Protein AF-A0A1S8KL33-F1 (afdb_monomer)

Foldseek 3Di:
DDPVVLVVVLVVVLVVCCVVPPCPQLVQCVVPNLVSLVVQLVVLVVVLVVLVPDDDDPVSVVSNVVSVSVNVSSVVVSVVSVVVVVVVVVVVVVVVCVVVVDPPVVVVVVVVVVVVVVD

Nearest PDB structures (foldseek):
  8qhx-assembly1_D  TM=4.095E-01  e=6.956E+00  Synechocystis sp. PCC 6803
  8abq-assembly1_A  TM=3.042E-01  e=9.384E+00  Homo sapiens

InterPro domains:
  IPR011630 Nucleotide modification associated domain 1 [PF07659] (17-80)

Mean predicted aligned error: 10.0 Å

Sequence (119 aa):
MTFKSLLDEMHETYKKKNADYGNSFKQTHLQFGEIAGLVRISDKVNRLISLSKKTPDSQNYESKRDTYMDLANYCLMQVLVMEETEDEYEEMVERYEEALAGPCWVKKMQENIRCLYTG

Structure (mmCIF, N/CA/C/O backbone):
data_AF-A0A1S8KL33-F1
#
_entry.id   AF-A0A1S8KL33-F1
#
loop_
_atom_site.group_PDB
_atom_site.id
_atom_site.type_symbol
_atom_site.label_atom_id
_atom_site.label_alt_id
_atom_site.label_comp_id
_atom_site.label_asym_id
_atom_site.label_entity_id
_atom_site.label_seq_id
_atom_site.pdbx_PDB_ins_code
_atom_site.Cartn_x
_atom_site.Cartn_y
_atom_site.Cartn_z
_atom_site.occupancy
_atom_site.B_iso_or_equiv
_atom_site.auth_seq_id
_atom_site.auth_comp_id
_atom_site.auth_asym_id
_atom_site.auth_atom_id
_atom_site.pdbx_PDB_model_num
ATOM 1 N N . MET A 1 1 ? -17.620 -14.675 8.471 1.00 73.31 1 MET A N 1
ATOM 2 C CA . MET A 1 1 ? -16.675 -14.000 7.554 1.00 73.31 1 MET A CA 1
ATOM 3 C C . MET A 1 1 ? -15.570 -14.990 7.219 1.00 73.31 1 MET A C 1
ATOM 5 O O . MET A 1 1 ? -15.124 -15.674 8.131 1.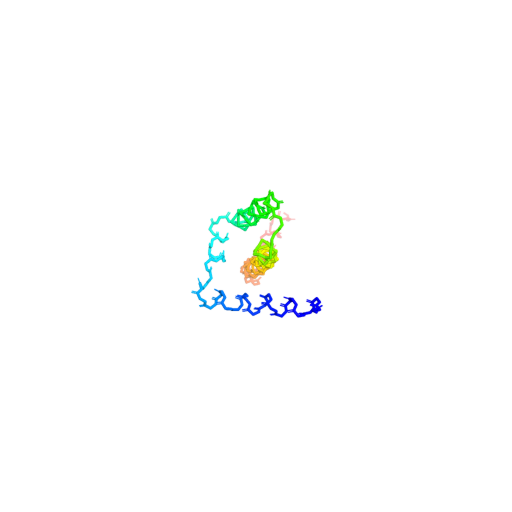00 73.31 1 MET A O 1
ATOM 9 N N . THR A 1 2 ? -15.190 -15.140 5.952 1.00 93.06 2 THR A N 1
ATOM 10 C CA . THR A 1 2 ? -14.110 -16.052 5.523 1.00 93.06 2 THR A CA 1
ATOM 11 C C . THR A 1 2 ? -12.902 -15.249 5.043 1.00 93.06 2 THR A C 1
ATOM 13 O O . THR A 1 2 ? -13.047 -14.085 4.669 1.00 93.06 2 THR A O 1
ATOM 16 N N . PHE A 1 3 ? -11.714 -15.857 5.010 1.00 89.50 3 PHE A N 1
ATOM 17 C CA . PHE A 1 3 ? -10.526 -15.204 4.447 1.00 89.50 3 PHE A CA 1
ATOM 18 C C . PHE A 1 3 ? -10.758 -14.770 2.993 1.00 89.50 3 PHE A C 1
ATOM 20 O O . PHE A 1 3 ? -10.471 -13.635 2.632 1.00 89.50 3 PHE A O 1
ATOM 27 N N . LYS A 1 4 ? -11.405 -15.629 2.193 1.00 92.06 4 LYS A N 1
ATOM 28 C CA . LYS A 1 4 ? -11.791 -15.311 0.815 1.00 92.06 4 LYS A CA 1
ATOM 29 C C . LYS A 1 4 ? -12.661 -14.053 0.729 1.00 92.06 4 LYS A C 1
ATOM 31 O O . LYS A 1 4 ? -12.348 -13.170 -0.052 1.00 92.06 4 LYS A O 1
ATOM 36 N N . SER A 1 5 ? -13.685 -13.924 1.580 1.00 92.62 5 SER A N 1
ATOM 37 C CA . SER A 1 5 ? -14.532 -12.721 1.566 1.00 92.62 5 SER A CA 1
ATOM 38 C C . SER A 1 5 ? -13.768 -11.433 1.894 1.00 92.62 5 SER A C 1
ATOM 40 O O . SER A 1 5 ? -14.136 -10.377 1.394 1.00 92.62 5 SER A O 1
ATOM 42 N N . LEU A 1 6 ? -12.698 -11.514 2.698 1.00 91.25 6 LEU A N 1
ATOM 43 C CA . LEU A 1 6 ? -11.827 -10.365 2.964 1.00 91.25 6 LEU A CA 1
ATOM 44 C C . LEU A 1 6 ? -10.979 -10.017 1.736 1.00 91.25 6 LEU A C 1
ATOM 46 O O . LEU A 1 6 ? -10.832 -8.841 1.426 1.00 91.25 6 LEU A O 1
ATOM 50 N N . LEU A 1 7 ? -10.457 -11.018 1.019 1.00 90.25 7 LEU A N 1
ATOM 51 C CA . LEU A 1 7 ? -9.734 -10.790 -0.236 1.00 90.25 7 LEU A CA 1
ATOM 52 C C . LEU A 1 7 ? -10.633 -10.164 -1.305 1.00 90.25 7 LEU A C 1
ATOM 54 O O . LEU A 1 7 ? -10.210 -9.233 -1.982 1.00 90.25 7 LEU A O 1
ATOM 58 N N . ASP A 1 8 ? -11.874 -10.637 -1.425 1.00 90.56 8 ASP A N 1
ATOM 59 C CA . ASP A 1 8 ? -12.843 -10.090 -2.376 1.00 90.56 8 ASP A CA 1
ATOM 60 C C . ASP A 1 8 ? -13.157 -8.619 -2.040 1.00 90.56 8 ASP A C 1
ATOM 62 O O . ASP A 1 8 ? -13.078 -7.749 -2.904 1.00 90.56 8 ASP A O 1
ATOM 66 N N . GLU A 1 9 ? -13.419 -8.305 -0.767 1.00 91.81 9 GLU A N 1
ATOM 67 C CA . GLU A 1 9 ? -13.625 -6.928 -0.292 1.00 91.81 9 GLU A CA 1
ATOM 68 C C . GLU A 1 9 ? -12.406 -6.026 -0.545 1.00 91.81 9 GLU A C 1
ATOM 70 O O . GLU A 1 9 ? -12.538 -4.879 -0.988 1.00 91.81 9 GLU A O 1
ATOM 75 N N . MET A 1 10 ? -11.210 -6.550 -0.280 1.00 91.00 10 MET A N 1
ATOM 76 C CA . MET A 1 10 ? -9.943 -5.872 -0.526 1.00 91.00 10 MET A CA 1
ATOM 77 C C . MET A 1 10 ? -9.778 -5.556 -2.017 1.00 91.00 10 MET A C 1
ATOM 79 O O . MET A 1 10 ? -9.483 -4.417 -2.374 1.00 91.00 10 MET A O 1
ATOM 83 N N . HIS A 1 11 ? -10.057 -6.527 -2.887 1.00 90.25 11 HIS A N 1
ATOM 84 C CA . HIS A 1 11 ? -9.977 -6.376 -4.335 1.00 90.25 11 HIS A CA 1
ATOM 85 C C . HIS A 1 11 ? -11.000 -5.367 -4.876 1.00 90.25 11 HIS A C 1
ATOM 87 O O . HIS A 1 11 ? -10.657 -4.533 -5.714 1.00 90.25 11 HIS A O 1
ATOM 93 N N . GLU A 1 12 ? -12.240 -5.371 -4.378 1.00 89.56 12 GLU A N 1
ATOM 94 C CA . GLU A 1 12 ? -13.224 -4.340 -4.735 1.00 89.56 12 GLU A CA 1
ATOM 95 C C . GLU A 1 12 ? -12.783 -2.943 -4.285 1.00 89.56 12 GLU A C 1
ATOM 97 O O . GLU A 1 12 ? -12.953 -1.964 -5.014 1.00 89.56 12 GLU A O 1
ATOM 102 N N . THR A 1 13 ? -12.179 -2.841 -3.100 1.00 87.19 13 THR A N 1
ATOM 103 C CA . THR A 1 13 ? -11.632 -1.577 -2.590 1.00 87.19 13 THR A CA 1
ATOM 104 C C . THR A 1 13 ? -10.497 -1.071 -3.474 1.00 87.19 13 THR A C 1
ATOM 106 O O . THR A 1 13 ? -10.473 0.112 -3.816 1.00 87.19 13 THR A O 1
ATOM 109 N N . TYR A 1 14 ? -9.587 -1.957 -3.879 1.00 86.88 14 TYR A N 1
ATOM 110 C CA . TYR A 1 14 ? -8.520 -1.641 -4.823 1.00 86.88 14 TYR A CA 1
ATOM 111 C C . TYR A 1 14 ? -9.086 -1.147 -6.160 1.00 86.88 14 TYR A C 1
ATOM 113 O O . TYR A 1 14 ? -8.720 -0.060 -6.603 1.00 86.88 14 TYR A O 1
ATOM 121 N N . LYS A 1 15 ? -10.039 -1.874 -6.760 1.00 85.94 15 LYS A N 1
ATOM 122 C CA . LYS A 1 15 ? -10.668 -1.495 -8.037 1.00 85.94 15 LYS A CA 1
ATOM 123 C C . LYS A 1 15 ? -11.316 -0.113 -7.984 1.00 85.94 15 LYS A C 1
ATOM 125 O O . LYS A 1 15 ? -11.084 0.699 -8.876 1.00 85.94 15 LYS A O 1
ATOM 130 N N . LYS A 1 16 ? -12.079 0.178 -6.924 1.00 84.19 16 LYS A N 1
ATOM 131 C CA . LYS A 1 16 ? -12.690 1.502 -6.714 1.00 84.19 16 LYS A CA 1
ATOM 132 C C . LYS A 1 16 ? -11.632 2.597 -6.598 1.00 84.19 16 LYS A C 1
ATOM 134 O O . LYS A 1 16 ? -11.676 3.571 -7.339 1.00 84.19 16 LYS A O 1
ATOM 139 N N . LYS A 1 17 ? -10.633 2.405 -5.731 1.00 75.00 17 LYS A N 1
ATOM 140 C CA . LYS A 1 17 ? -9.562 3.392 -5.526 1.00 75.00 17 LYS A CA 1
ATOM 141 C C . LYS A 1 17 ? -8.746 3.636 -6.797 1.00 75.00 17 LYS A C 1
ATOM 143 O O . LYS A 1 17 ? -8.389 4.779 -7.064 1.00 75.00 17 LYS A O 1
ATOM 148 N N . ASN A 1 18 ? -8.466 2.595 -7.579 1.00 75.88 18 ASN A N 1
ATOM 149 C CA . ASN A 1 18 ? -7.702 2.725 -8.817 1.00 75.88 18 ASN A CA 1
ATOM 150 C C . ASN A 1 18 ? -8.501 3.453 -9.915 1.00 75.88 18 ASN A C 1
ATOM 152 O O . ASN A 1 18 ? -7.928 4.218 -10.686 1.00 75.88 18 ASN A O 1
ATOM 156 N N . ALA A 1 19 ? -9.828 3.279 -9.943 1.00 72.94 19 ALA A N 1
ATOM 157 C CA . A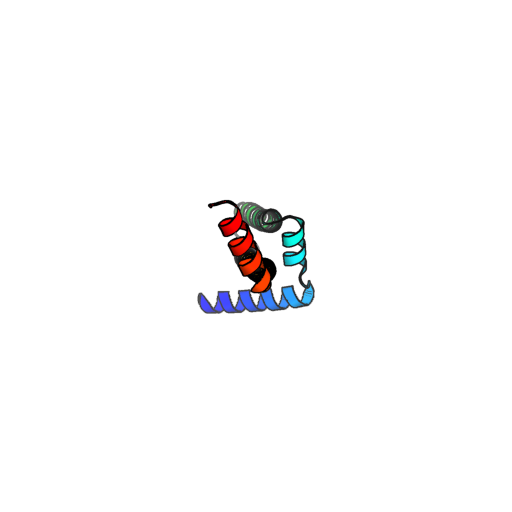LA A 1 19 ? -10.715 4.040 -10.822 1.00 72.94 19 ALA A CA 1
ATOM 158 C C . ALA A 1 19 ? -10.806 5.527 -10.425 1.00 72.94 19 ALA A C 1
ATOM 160 O O . ALA A 1 19 ? -10.795 6.389 -11.300 1.00 72.94 19 ALA A O 1
ATOM 161 N N . ASP A 1 20 ? -10.852 5.826 -9.122 1.00 61.44 20 ASP A N 1
ATOM 162 C CA . ASP A 1 20 ? -11.029 7.192 -8.606 1.00 61.44 20 ASP A CA 1
ATOM 163 C C . ASP A 1 20 ? -9.739 8.034 -8.626 1.00 61.44 20 ASP A C 1
ATOM 165 O O . ASP A 1 20 ? -9.790 9.244 -8.845 1.00 61.44 20 ASP A O 1
ATOM 169 N N . TYR A 1 21 ? -8.574 7.420 -8.386 1.00 52.34 21 TYR A N 1
ATOM 170 C CA . TYR A 1 21 ? -7.301 8.138 -8.206 1.00 52.34 21 TYR A CA 1
ATOM 171 C C . TYR A 1 21 ? -6.302 7.963 -9.355 1.00 52.34 21 TYR A C 1
ATOM 173 O O . TYR A 1 21 ? -5.238 8.594 -9.333 1.00 52.34 21 TYR A O 1
ATOM 181 N N . GLY A 1 22 ? -6.616 7.122 -10.348 1.00 57.56 22 GLY A N 1
ATOM 182 C CA . GLY A 1 22 ? -5.679 6.731 -11.401 1.00 57.56 22 GLY A CA 1
ATOM 183 C C . GLY A 1 22 ? -4.351 6.205 -10.840 1.00 57.56 22 GLY A C 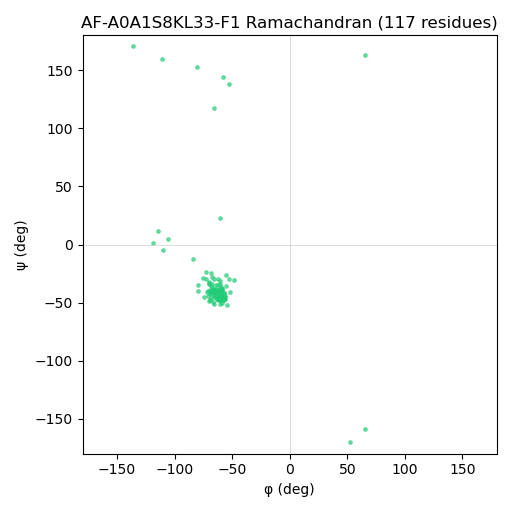1
ATOM 184 O O . GLY A 1 22 ? -4.189 6.014 -9.633 1.00 57.56 22 GLY A O 1
ATOM 185 N N . ASN A 1 23 ? -3.358 6.027 -11.713 1.00 70.81 23 ASN A N 1
ATOM 186 C CA . ASN A 1 23 ? -2.011 5.509 -11.413 1.00 70.81 23 ASN A CA 1
ATOM 187 C C . ASN A 1 23 ? -1.174 6.337 -10.399 1.00 70.81 23 ASN A C 1
ATOM 189 O O . ASN A 1 23 ? 0.048 6.246 -10.402 1.00 70.81 23 ASN A O 1
ATOM 193 N N . SER A 1 24 ? -1.769 7.148 -9.522 1.00 78.31 24 SER A N 1
ATOM 194 C CA . SER A 1 24 ? -1.088 8.002 -8.537 1.00 78.31 24 SER A CA 1
ATOM 195 C C . SER A 1 24 ? -0.075 7.257 -7.661 1.00 78.31 24 SER A C 1
ATOM 197 O O . SER A 1 24 ? 1.021 7.768 -7.421 1.00 78.31 24 SER A O 1
ATOM 199 N N . PHE A 1 25 ? -0.392 6.036 -7.216 1.00 83.38 25 PHE A N 1
ATOM 200 C CA . PHE A 1 25 ? 0.553 5.217 -6.455 1.00 83.38 25 PHE A CA 1
ATOM 201 C C . PHE A 1 25 ? 1.744 4.787 -7.318 1.00 83.38 25 PHE A C 1
ATOM 203 O O . PHE A 1 25 ? 2.881 5.033 -6.921 1.00 83.38 25 PHE A O 1
ATOM 210 N N . LYS A 1 26 ? 1.488 4.241 -8.519 1.00 82.75 26 LYS A N 1
ATOM 211 C CA . LYS A 1 26 ? 2.535 3.870 -9.486 1.00 82.75 26 LYS A CA 1
ATOM 212 C C . LYS A 1 26 ? 3.411 5.074 -9.839 1.00 82.75 26 LYS A C 1
ATOM 214 O O . LYS A 1 26 ? 4.624 4.971 -9.778 1.00 82.75 26 LYS A O 1
ATOM 219 N N . GLN A 1 27 ? 2.830 6.243 -10.105 1.00 84.06 27 GLN A N 1
ATOM 220 C CA . GLN A 1 27 ? 3.581 7.473 -10.390 1.00 84.06 27 GLN A CA 1
ATOM 221 C C . GLN A 1 27 ? 4.475 7.897 -9.221 1.00 84.06 27 GLN A C 1
ATOM 223 O O . GLN A 1 27 ? 5.637 8.237 -9.425 1.00 84.06 27 GLN A O 1
ATOM 228 N N . THR A 1 28 ? 3.953 7.847 -7.993 1.00 84.50 28 THR A N 1
ATOM 229 C CA . THR A 1 28 ? 4.739 8.181 -6.796 1.00 84.50 28 THR A CA 1
ATOM 230 C C . THR A 1 28 ? 5.882 7.180 -6.608 1.00 84.50 28 THR A C 1
ATOM 232 O O . THR A 1 28 ? 6.997 7.578 -6.281 1.00 84.50 28 THR A O 1
ATOM 235 N N . HIS A 1 29 ? 5.634 5.893 -6.855 1.00 86.38 29 HIS A N 1
ATOM 236 C CA . HIS A 1 29 ? 6.670 4.868 -6.810 1.00 86.38 29 HIS A CA 1
ATOM 237 C C . HIS A 1 29 ? 7.725 5.070 -7.909 1.00 86.38 29 HIS A C 1
ATOM 239 O O . HIS A 1 29 ? 8.907 5.060 -7.610 1.00 86.38 29 HIS A O 1
ATOM 245 N N . LEU A 1 30 ? 7.341 5.349 -9.157 1.00 83.12 30 LEU A N 1
ATOM 246 C CA . LEU A 1 30 ? 8.297 5.642 -10.235 1.00 83.12 30 LEU A CA 1
ATOM 247 C C . LEU A 1 30 ? 9.157 6.880 -9.932 1.00 83.12 30 LEU A C 1
ATOM 249 O O . LEU A 1 30 ? 10.313 6.950 -10.336 1.00 83.12 30 LEU A O 1
ATOM 253 N N . GLN A 1 31 ? 8.605 7.857 -9.209 1.00 86.06 31 GLN A N 1
ATOM 254 C CA . GLN A 1 31 ? 9.319 9.079 -8.852 1.00 86.06 31 GLN A CA 1
ATOM 255 C C . GLN A 1 31 ? 10.271 8.910 -7.656 1.00 86.06 31 GLN A C 1
ATOM 257 O O . GLN A 1 31 ? 11.351 9.497 -7.655 1.00 86.06 31 GLN A O 1
ATOM 262 N N . PHE A 1 32 ? 9.869 8.166 -6.622 1.00 86.50 32 PHE A N 1
ATOM 263 C CA . PHE A 1 32 ? 10.595 8.090 -5.342 1.00 86.50 32 PHE A CA 1
ATOM 264 C C . PHE A 1 32 ? 11.097 6.680 -4.987 1.00 86.50 32 PHE A C 1
ATOM 266 O O . PHE A 1 32 ? 11.689 6.484 -3.924 1.00 86.50 32 PHE A O 1
ATOM 273 N N . GLY A 1 33 ? 10.859 5.701 -5.856 1.00 85.25 33 GLY A N 1
ATOM 274 C CA . GLY A 1 33 ? 11.139 4.287 -5.639 1.00 85.25 33 GLY A CA 1
ATOM 275 C C . GLY A 1 33 ? 10.297 3.664 -4.524 1.00 85.25 33 GLY A C 1
ATOM 276 O O . GLY A 1 33 ? 9.267 4.191 -4.091 1.00 85.25 33 GLY A O 1
ATOM 277 N N . GLU A 1 34 ? 10.797 2.546 -3.999 1.00 88.06 34 GLU A N 1
ATOM 278 C CA . GLU A 1 34 ? 10.199 1.767 -2.905 1.00 88.06 34 GLU A CA 1
ATOM 279 C C . GLU A 1 34 ? 9.873 2.600 -1.654 1.00 88.06 34 GLU A C 1
ATOM 281 O O . GLU A 1 34 ? 8.886 2.338 -0.959 1.00 88.06 34 GLU A O 1
ATOM 286 N N . ILE A 1 35 ? 10.637 3.669 -1.402 1.00 89.81 35 ILE A N 1
ATOM 287 C CA . ILE A 1 35 ? 10.426 4.577 -0.267 1.00 89.81 35 ILE A CA 1
ATOM 288 C C . ILE A 1 35 ? 8.999 5.145 -0.269 1.00 89.81 35 ILE A C 1
ATOM 290 O O . ILE A 1 35 ? 8.400 5.282 0.799 1.00 89.81 35 ILE A O 1
ATOM 294 N N . ALA A 1 36 ? 8.412 5.413 -1.441 1.00 87.50 36 ALA A N 1
ATOM 295 C CA . ALA A 1 36 ? 7.028 5.874 -1.548 1.00 87.50 36 ALA A CA 1
ATOM 296 C C . ALA A 1 36 ? 6.031 4.910 -0.887 1.00 87.50 36 ALA A C 1
ATOM 298 O O . ALA A 1 36 ? 5.141 5.344 -0.148 1.00 87.50 36 ALA A O 1
ATOM 299 N N . GLY A 1 37 ? 6.183 3.607 -1.138 1.00 88.56 37 GLY A N 1
ATOM 300 C CA . GLY A 1 37 ? 5.340 2.567 -0.555 1.00 88.56 37 GLY A CA 1
ATOM 301 C C . GLY A 1 37 ? 5.570 2.432 0.946 1.00 88.56 37 GLY A C 1
ATOM 302 O O . GLY A 1 37 ? 4.612 2.437 1.724 1.00 88.56 37 GLY A O 1
ATOM 303 N N . LEU A 1 38 ? 6.838 2.411 1.369 1.00 91.50 38 LEU A N 1
ATOM 304 C CA . LEU A 1 38 ? 7.217 2.291 2.781 1.00 91.50 38 LEU A CA 1
ATOM 305 C C . LEU A 1 38 ? 6.673 3.437 3.639 1.00 91.50 38 LEU A C 1
ATOM 307 O O . LEU A 1 38 ? 6.195 3.198 4.749 1.00 91.50 38 LEU A O 1
ATOM 311 N N . VAL A 1 39 ? 6.678 4.672 3.128 1.00 92.88 39 VAL A N 1
ATOM 312 C CA . VAL A 1 39 ? 6.090 5.824 3.830 1.00 92.88 39 VAL A CA 1
ATOM 313 C C . VAL A 1 39 ? 4.590 5.615 4.055 1.00 92.88 39 VAL A C 1
ATOM 315 O O . VAL A 1 39 ? 4.108 5.787 5.174 1.00 92.88 39 VAL A O 1
ATOM 318 N N . ARG A 1 40 ? 3.846 5.164 3.036 1.00 90.69 40 ARG A N 1
ATOM 319 C CA . ARG A 1 40 ? 2.401 4.902 3.167 1.00 90.69 40 ARG A CA 1
ATOM 320 C C . ARG A 1 40 ? 2.099 3.785 4.159 1.00 90.69 40 ARG A C 1
ATOM 322 O O . ARG A 1 40 ? 1.168 3.911 4.952 1.00 90.69 40 ARG A O 1
ATOM 329 N N . ILE A 1 41 ? 2.893 2.719 4.141 1.00 94.06 41 ILE A N 1
ATOM 330 C CA . ILE A 1 41 ? 2.800 1.617 5.105 1.00 94.06 41 ILE A CA 1
ATOM 331 C C . ILE A 1 41 ? 3.062 2.140 6.524 1.00 94.06 41 ILE A C 1
ATOM 333 O O . ILE A 1 41 ? 2.268 1.882 7.432 1.00 94.06 41 ILE A O 1
ATOM 337 N N . SER A 1 42 ? 4.117 2.938 6.706 1.00 95.12 42 SER A N 1
ATOM 338 C CA . SER A 1 42 ? 4.470 3.557 7.988 1.00 95.12 42 SER A CA 1
ATOM 339 C C . SER A 1 42 ? 3.333 4.422 8.543 1.00 95.12 42 SER A C 1
ATOM 341 O O . SER A 1 42 ? 2.960 4.271 9.708 1.00 95.12 42 SER A O 1
ATOM 343 N N . ASP A 1 43 ? 2.689 5.247 7.711 1.00 93.31 43 ASP A N 1
ATOM 344 C CA . ASP A 1 43 ? 1.529 6.053 8.114 1.00 93.31 43 ASP A CA 1
ATOM 345 C C . ASP A 1 43 ? 0.382 5.187 8.673 1.00 93.31 43 ASP A C 1
ATOM 347 O O . ASP A 1 43 ? -0.234 5.525 9.692 1.00 93.31 43 ASP A O 1
ATOM 351 N N . LYS A 1 44 ? 0.096 4.040 8.038 1.00 94.50 44 LYS A N 1
ATOM 352 C CA . LYS A 1 44 ? -0.951 3.105 8.493 1.00 94.50 44 LYS A CA 1
ATOM 353 C C . LYS A 1 44 ? -0.564 2.383 9.777 1.00 94.50 44 LYS A C 1
ATOM 355 O O . LYS A 1 44 ? -1.403 2.246 10.670 1.00 94.50 44 LYS A O 1
ATOM 360 N N . VAL A 1 45 ? 0.695 1.975 9.908 1.00 96.06 45 VAL A N 1
ATOM 361 C CA . VAL A 1 45 ? 1.217 1.378 11.144 1.00 96.06 45 VAL A CA 1
ATOM 362 C C . VAL A 1 45 ? 1.119 2.377 12.297 1.00 96.06 45 VAL A C 1
ATOM 364 O O . VAL A 1 45 ? 0.573 2.048 13.349 1.00 96.06 45 VAL A O 1
ATOM 367 N N . ASN A 1 46 ? 1.538 3.626 12.091 1.00 95.00 46 ASN A N 1
ATOM 368 C CA . ASN A 1 46 ? 1.433 4.679 13.100 1.00 95.00 46 ASN A CA 1
ATOM 369 C C . ASN A 1 46 ? -0.022 4.915 13.527 1.00 95.00 46 ASN A C 1
ATOM 371 O O . ASN A 1 46 ? -0.315 5.001 14.722 1.00 95.00 46 ASN A O 1
ATOM 375 N N . ARG A 1 47 ? -0.963 4.914 12.574 1.00 93.81 47 ARG A N 1
ATOM 376 C CA . ARG A 1 47 ? -2.401 4.977 12.870 1.00 93.81 47 ARG A CA 1
ATOM 377 C C . ARG A 1 47 ? -2.871 3.796 13.726 1.00 93.81 47 ARG A C 1
ATOM 379 O O . ARG A 1 47 ? -3.606 4.016 14.690 1.00 93.81 47 ARG A O 1
ATOM 386 N N . LEU A 1 48 ? -2.441 2.567 13.430 1.00 93.94 48 LEU A N 1
ATOM 387 C CA . LEU A 1 48 ? -2.763 1.385 14.244 1.00 93.94 48 LEU A CA 1
ATOM 388 C C . LEU A 1 48 ? -2.207 1.490 15.664 1.00 93.94 48 LEU A C 1
ATOM 390 O O . LEU A 1 48 ? -2.911 1.140 16.614 1.00 93.94 48 LEU A O 1
ATOM 394 N N . ILE A 1 49 ? -0.990 2.015 15.831 1.00 92.81 49 ILE A N 1
ATOM 395 C CA . ILE A 1 49 ? -0.403 2.266 17.153 1.00 92.81 49 ILE A CA 1
ATOM 396 C C . ILE A 1 49 ? -1.286 3.250 17.928 1.00 92.81 49 ILE A C 1
ATOM 398 O O . ILE A 1 49 ? -1.633 2.993 19.083 1.00 92.81 49 ILE A O 1
ATOM 402 N N . SER A 1 50 ? -1.702 4.352 17.297 1.00 91.19 50 SER A N 1
ATOM 403 C CA . SER A 1 50 ? -2.590 5.340 17.918 1.00 91.19 50 SER A CA 1
ATOM 404 C C . SER A 1 50 ? -3.953 4.752 18.298 1.00 91.19 50 SER A C 1
ATOM 406 O O . SER A 1 50 ? -4.435 5.004 19.400 1.00 91.19 50 SER A O 1
ATOM 408 N N . LEU A 1 51 ? -4.573 3.950 17.426 1.00 90.62 51 LEU A N 1
ATOM 409 C CA . LEU A 1 51 ? -5.859 3.291 17.701 1.00 90.62 51 LEU A CA 1
ATOM 410 C C . LEU A 1 51 ? -5.747 2.231 18.808 1.00 90.62 51 LEU A C 1
ATOM 412 O O . LEU A 1 51 ? -6.663 2.054 19.613 1.00 90.62 51 LEU A O 1
ATOM 416 N N . SER A 1 52 ? -4.612 1.538 18.891 1.00 86.50 52 SER A N 1
ATOM 417 C CA . SER A 1 52 ? -4.364 0.502 19.902 1.0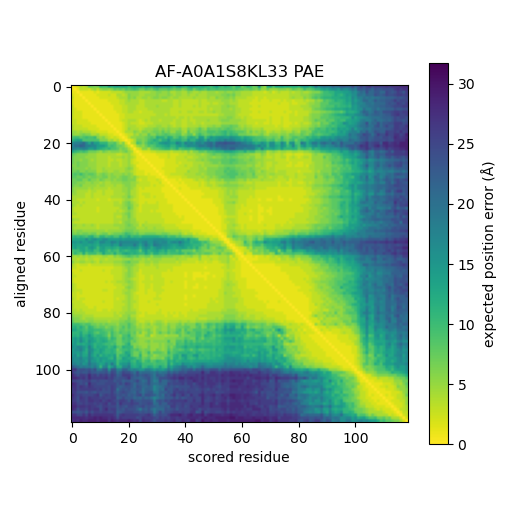0 86.50 52 SER A CA 1
ATOM 418 C C . SER A 1 52 ? -4.231 1.051 21.319 1.00 86.50 52 SER A C 1
ATOM 420 O O . SER A 1 52 ? -4.531 0.334 22.266 1.00 86.50 52 SER A O 1
ATOM 422 N N . LYS A 1 53 ? -3.850 2.324 21.468 1.00 88.00 53 LYS A N 1
ATOM 423 C CA . LYS A 1 53 ? -3.729 3.001 22.769 1.00 88.00 53 LYS A CA 1
ATOM 424 C C . LYS A 1 53 ? -5.048 3.577 23.300 1.00 88.00 53 LYS A C 1
ATOM 426 O O . LYS A 1 53 ? -5.102 3.983 24.455 1.00 88.00 53 LYS A O 1
ATOM 431 N N . LYS A 1 54 ? -6.094 3.656 22.472 1.00 83.75 54 LYS A N 1
ATOM 432 C CA . LYS A 1 54 ? -7.417 4.163 22.873 1.00 83.75 54 LYS A CA 1
ATOM 433 C C . LYS A 1 54 ? -8.220 3.085 23.601 1.00 83.75 54 LYS A C 1
ATOM 435 O O . LYS A 1 54 ? -8.052 1.898 23.320 1.00 83.75 54 LYS A O 1
ATOM 440 N N . THR A 1 55 ? -9.132 3.508 24.477 1.00 78.06 55 THR A N 1
ATOM 441 C CA . THR A 1 55 ? -10.085 2.618 25.152 1.00 78.06 55 THR A CA 1
ATOM 442 C C . THR A 1 55 ? -10.836 1.766 24.115 1.00 78.06 55 THR A C 1
ATOM 444 O O . THR A 1 55 ? -11.177 2.280 23.043 1.00 78.06 55 THR A O 1
ATOM 447 N N . PRO A 1 56 ? -11.055 0.464 24.363 1.00 74.50 56 PRO A N 1
ATOM 448 C CA . PRO A 1 56 ? -11.806 -0.373 23.437 1.00 74.50 56 PRO A CA 1
ATOM 449 C C . PRO A 1 56 ? -13.271 0.077 23.366 1.00 74.50 56 PRO A C 1
ATOM 451 O O . PRO A 1 56 ? -13.988 0.011 24.360 1.00 74.50 56 PRO A O 1
ATOM 454 N N . ASP A 1 57 ? -13.711 0.505 22.186 1.00 80.56 57 ASP A N 1
ATOM 455 C CA . ASP A 1 57 ? -15.116 0.696 21.824 1.00 80.56 57 ASP A CA 1
ATOM 456 C C . ASP A 1 57 ? -15.362 0.127 20.410 1.00 80.56 57 ASP A C 1
ATOM 458 O O . ASP A 1 57 ? -14.422 -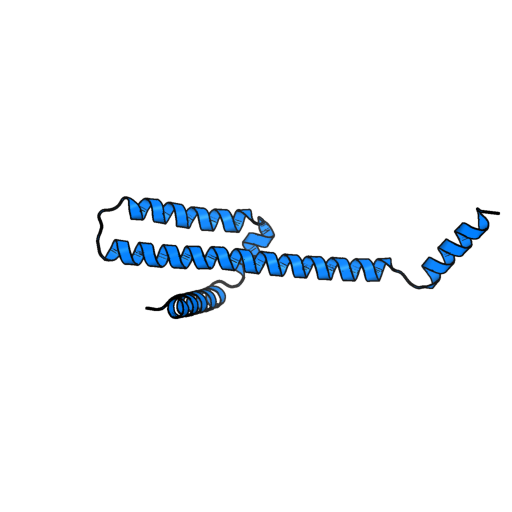0.278 19.711 1.00 80.56 57 ASP A O 1
ATOM 462 N N . SER A 1 58 ? -16.629 0.039 19.995 1.00 72.69 58 SER A N 1
ATOM 463 C CA . SER A 1 58 ? -17.008 -0.520 18.689 1.00 72.69 58 SER A CA 1
ATOM 464 C C . SER A 1 58 ? -16.442 0.282 17.512 1.00 72.69 58 SER A C 1
ATOM 466 O O . SER A 1 58 ? -16.021 -0.301 16.515 1.00 72.69 58 SER A O 1
ATOM 468 N N . GLN A 1 59 ? -16.349 1.605 17.644 1.00 74.75 59 GLN A N 1
ATOM 469 C CA . GLN A 1 59 ? -15.838 2.496 16.602 1.00 74.75 59 GLN A CA 1
ATOM 470 C C . GLN A 1 59 ? -14.320 2.333 16.400 1.00 74.75 59 GLN A C 1
ATOM 472 O O . GLN A 1 59 ? -13.800 2.420 15.282 1.00 74.75 59 GLN A O 1
ATOM 477 N N . ASN A 1 60 ? -13.593 2.043 17.479 1.00 82.31 60 ASN A N 1
ATOM 478 C CA . ASN A 1 60 ? -12.170 1.739 17.476 1.00 82.31 60 ASN A CA 1
ATOM 479 C C . ASN A 1 60 ? -11.894 0.374 16.823 1.00 82.31 60 ASN A C 1
ATOM 481 O O . ASN A 1 60 ? -10.870 0.209 16.159 1.00 82.31 60 ASN A O 1
ATOM 485 N N . TYR A 1 61 ? -12.807 -0.595 16.954 1.00 85.00 61 TYR A N 1
ATOM 486 C CA . TYR A 1 61 ? -12.700 -1.886 16.268 1.00 85.00 61 TYR A CA 1
ATOM 487 C C . TYR A 1 61 ? -12.820 -1.746 14.743 1.00 85.00 61 TYR A C 1
ATOM 489 O O . TYR A 1 61 ? -11.925 -2.204 14.029 1.00 85.00 61 TYR A O 1
ATOM 497 N N . GLU A 1 62 ? -13.859 -1.067 14.244 1.00 86.06 62 GLU A N 1
ATOM 498 C CA . GLU A 1 62 ? -14.043 -0.821 12.802 1.00 86.06 62 GLU A CA 1
ATOM 499 C C . GLU A 1 62 ? -12.856 -0.046 12.219 1.00 86.06 62 GLU A C 1
ATOM 501 O O . GLU A 1 62 ? -12.231 -0.482 11.254 1.00 86.06 62 GLU A O 1
ATOM 506 N N . SER A 1 63 ? -12.432 1.021 12.904 1.00 89.88 63 SER A N 1
ATOM 507 C CA . SER A 1 63 ? -11.276 1.823 12.486 1.00 89.88 63 SER A CA 1
ATOM 508 C C . SER A 1 63 ? -9.984 1.004 12.384 1.00 89.88 63 SER A C 1
ATOM 510 O O . SER A 1 63 ? -9.170 1.240 11.487 1.00 89.88 63 SER A O 1
ATOM 512 N N . LYS A 1 64 ? -9.758 0.056 13.305 1.00 91.94 64 LYS A N 1
ATOM 513 C CA . LYS A 1 64 ? -8.598 -0.848 13.259 1.00 91.94 64 LYS A CA 1
ATOM 514 C C . LYS A 1 64 ? -8.712 -1.820 12.096 1.00 91.94 64 LYS A C 1
ATOM 516 O O . LYS A 1 64 ? -7.742 -1.960 11.355 1.00 91.94 64 LYS A O 1
ATOM 521 N N . ARG A 1 65 ? -9.876 -2.454 11.922 1.00 93.56 65 ARG A N 1
ATOM 522 C CA . ARG A 1 65 ? -10.143 -3.381 10.816 1.00 93.56 65 ARG A CA 1
ATOM 523 C C . ARG A 1 65 ? -9.861 -2.715 9.473 1.00 93.56 65 ARG A C 1
ATOM 525 O O . ARG A 1 65 ? -9.064 -3.240 8.702 1.00 93.56 65 ARG A O 1
ATOM 532 N N . ASP A 1 66 ? -10.432 -1.539 9.240 1.00 91.94 66 ASP A N 1
ATOM 533 C CA . ASP A 1 66 ? -10.242 -0.793 7.996 1.00 91.94 66 ASP A CA 1
ATOM 534 C C . ASP A 1 66 ? -8.771 -0.433 7.782 1.00 91.94 66 ASP A C 1
ATOM 536 O O . ASP A 1 66 ? -8.252 -0.541 6.674 1.00 91.94 66 ASP A O 1
ATOM 540 N N . THR A 1 67 ? -8.057 -0.079 8.857 1.00 94.31 67 THR A N 1
ATOM 541 C CA . THR A 1 67 ? -6.624 0.229 8.764 1.00 94.31 67 THR A CA 1
ATOM 542 C C . THR A 1 67 ? -5.784 -1.015 8.433 1.00 94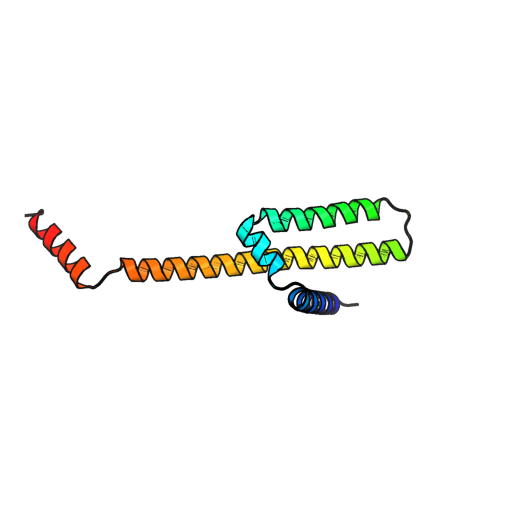.31 67 THR A C 1
ATOM 544 O O . THR A 1 67 ? -4.828 -0.902 7.669 1.00 94.31 67 THR A O 1
ATOM 547 N N . TYR A 1 68 ? -6.134 -2.205 8.938 1.00 95.06 68 TYR A N 1
ATOM 548 C CA . TYR A 1 68 ? -5.483 -3.462 8.540 1.00 95.06 68 TYR A CA 1
ATOM 549 C C . TYR A 1 68 ? -5.767 -3.827 7.077 1.00 95.06 68 TYR A C 1
ATOM 551 O O . TYR A 1 68 ? -4.852 -4.246 6.371 1.00 95.06 68 TYR A O 1
ATOM 559 N N . MET A 1 69 ? -7.002 -3.630 6.606 1.00 94.38 69 MET A N 1
ATOM 560 C CA . MET A 1 69 ? -7.366 -3.857 5.201 1.00 94.38 69 MET A CA 1
ATOM 561 C C . MET A 1 69 ? -6.648 -2.876 4.264 1.00 94.38 69 MET A C 1
ATOM 563 O O . MET A 1 69 ? -6.189 -3.257 3.188 1.00 94.38 69 MET A O 1
ATOM 567 N N . ASP A 1 70 ? -6.499 -1.616 4.679 1.00 91.44 70 ASP A N 1
ATOM 568 C CA . ASP A 1 70 ? -5.683 -0.621 3.979 1.00 91.44 70 ASP A CA 1
ATOM 569 C C . ASP A 1 70 ? -4.212 -1.049 3.920 1.00 91.44 70 ASP A C 1
ATOM 571 O O . ASP A 1 70 ? -3.593 -0.956 2.865 1.00 91.44 70 ASP A O 1
ATOM 575 N N . LEU A 1 71 ? -3.649 -1.523 5.036 1.00 94.06 71 LEU A N 1
ATOM 576 C CA . LEU A 1 71 ? -2.260 -1.975 5.104 1.00 94.06 71 LEU A CA 1
ATOM 577 C C . LEU A 1 71 ? -2.003 -3.137 4.135 1.00 94.06 71 LEU A C 1
ATOM 579 O O . LEU A 1 71 ? -1.047 -3.084 3.368 1.00 94.06 71 LEU A O 1
ATOM 583 N N . ALA A 1 72 ? -2.884 -4.142 4.123 1.00 93.56 72 ALA A N 1
ATOM 5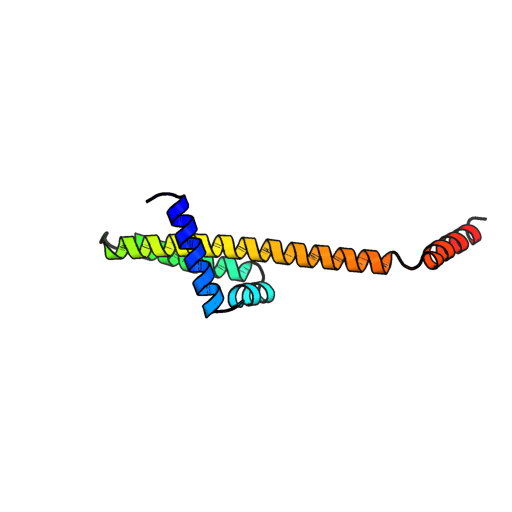84 C CA . ALA A 1 72 ? -2.797 -5.269 3.195 1.00 93.56 72 ALA A CA 1
ATOM 585 C C . ALA A 1 72 ? -2.855 -4.811 1.727 1.00 93.56 72 ALA A C 1
ATOM 587 O O . ALA A 1 72 ? -2.035 -5.242 0.916 1.00 93.56 72 ALA A O 1
ATOM 588 N N . ASN A 1 73 ? -3.760 -3.878 1.408 1.00 90.56 73 ASN A N 1
ATOM 589 C CA . ASN A 1 73 ? -3.836 -3.264 0.083 1.00 90.56 73 ASN A CA 1
ATOM 590 C C . ASN A 1 73 ? -2.530 -2.560 -0.308 1.00 90.56 73 ASN A C 1
ATOM 592 O O . ASN A 1 73 ? -2.042 -2.782 -1.409 1.00 90.56 73 ASN A O 1
ATOM 596 N N . TYR A 1 74 ? -1.942 -1.738 0.570 1.00 90.12 74 TYR A N 1
ATOM 597 C CA . TYR A 1 74 ? -0.686 -1.039 0.263 1.00 90.12 74 TYR A CA 1
ATOM 598 C C . TYR A 1 74 ? 0.486 -2.000 0.049 1.00 90.12 74 TYR A C 1
ATOM 600 O O . TYR A 1 74 ? 1.290 -1.768 -0.850 1.00 90.12 74 TYR A O 1
ATOM 608 N N . CYS A 1 75 ? 0.567 -3.085 0.824 1.00 92.19 75 CYS A N 1
ATOM 609 C CA . CYS A 1 75 ? 1.580 -4.115 0.607 1.00 92.19 75 CYS A CA 1
ATOM 610 C C . CYS A 1 75 ? 1.427 -4.772 -0.772 1.00 92.19 75 CYS A C 1
ATOM 612 O O . CYS A 1 75 ? 2.410 -4.896 -1.493 1.00 92.19 75 CYS A O 1
ATOM 614 N N . LEU A 1 76 ? 0.207 -5.146 -1.173 1.00 91.50 76 LEU A N 1
ATOM 615 C CA . LEU A 1 76 ? -0.026 -5.757 -2.487 1.00 91.50 76 LEU A CA 1
ATOM 616 C C . LEU A 1 76 ? 0.177 -4.778 -3.642 1.00 91.50 76 LEU A C 1
ATOM 618 O O . LEU A 1 76 ? 0.754 -5.153 -4.653 1.00 91.50 76 LEU A O 1
ATOM 622 N N . MET A 1 77 ? -0.237 -3.518 -3.492 1.00 88.62 77 MET A N 1
ATOM 623 C CA . MET A 1 77 ? 0.044 -2.482 -4.489 1.00 88.62 77 MET A CA 1
ATOM 624 C C . MET A 1 77 ? 1.549 -2.282 -4.690 1.00 88.62 77 MET A C 1
ATOM 626 O O . MET A 1 77 ? 1.982 -2.048 -5.811 1.00 88.62 77 MET A O 1
ATOM 630 N N . GLN A 1 78 ? 2.342 -2.378 -3.621 1.00 90.19 78 GLN A N 1
ATOM 631 C CA . GLN A 1 78 ? 3.797 -2.296 -3.709 1.00 90.19 78 GLN A CA 1
ATOM 632 C C . GLN A 1 78 ? 4.383 -3.488 -4.479 1.00 90.19 78 GLN A C 1
ATOM 634 O O . GLN A 1 78 ? 5.219 -3.269 -5.348 1.00 90.19 78 GLN A O 1
ATOM 639 N N . VAL A 1 79 ? 3.908 -4.710 -4.215 1.00 90.31 79 VAL A N 1
ATOM 640 C CA . VAL A 1 79 ? 4.313 -5.913 -4.969 1.00 90.31 79 VAL A CA 1
ATOM 641 C C . VAL A 1 79 ? 3.957 -5.779 -6.450 1.00 90.31 79 VAL A C 1
ATOM 643 O O . VAL A 1 79 ? 4.830 -5.960 -7.286 1.00 90.31 79 VAL A O 1
ATOM 646 N N . LEU A 1 80 ? 2.725 -5.368 -6.770 1.00 88.88 80 LEU A N 1
ATOM 647 C CA . LEU A 1 80 ? 2.283 -5.181 -8.157 1.00 88.88 80 LEU A CA 1
ATOM 648 C C . LEU A 1 80 ? 3.177 -4.203 -8.924 1.00 88.88 80 LEU A C 1
ATOM 650 O O . LEU A 1 80 ? 3.556 -4.474 -10.054 1.00 88.88 80 LEU A O 1
ATOM 654 N N . VAL A 1 81 ? 3.535 -3.068 -8.313 1.00 87.69 81 VAL A N 1
ATOM 655 C CA . VAL A 1 81 ? 4.417 -2.102 -8.979 1.00 87.69 81 VAL A CA 1
ATOM 656 C C . VAL A 1 81 ? 5.828 -2.663 -9.150 1.00 87.69 81 VAL A C 1
ATOM 658 O O . VAL A 1 81 ? 6.438 -2.399 -10.176 1.00 87.69 81 VAL A O 1
ATOM 661 N N . MET A 1 82 ? 6.341 -3.428 -8.182 1.00 86.25 82 MET A N 1
ATOM 662 C CA . MET A 1 82 ? 7.661 -4.055 -8.300 1.00 86.25 82 MET A CA 1
ATOM 663 C C . MET A 1 82 ? 7.710 -5.050 -9.460 1.00 86.25 82 MET A C 1
ATOM 665 O O . MET A 1 82 ? 8.621 -4.951 -10.275 1.00 86.25 82 MET A O 1
ATOM 669 N N . GLU A 1 83 ? 6.712 -5.931 -9.558 1.00 86.31 83 GLU A N 1
ATOM 670 C CA . GLU A 1 83 ? 6.589 -6.903 -10.654 1.00 86.31 83 GLU A CA 1
ATOM 671 C C . GLU A 1 83 ? 6.477 -6.185 -12.009 1.00 86.31 83 GLU A C 1
ATOM 673 O O . GLU A 1 83 ? 7.260 -6.454 -12.912 1.00 86.31 83 GLU A O 1
ATOM 678 N N . GLU A 1 84 ? 5.610 -5.171 -12.126 1.00 84.75 84 GLU A N 1
ATOM 679 C CA . GLU A 1 84 ? 5.491 -4.388 -13.365 1.00 84.75 84 GLU A CA 1
ATOM 680 C C . GLU A 1 84 ? 6.806 -3.689 -13.757 1.00 84.75 84 GLU A C 1
ATOM 682 O O . GLU A 1 84 ? 7.136 -3.614 -14.938 1.00 84.75 84 GLU A O 1
ATOM 687 N N . THR A 1 85 ? 7.564 -3.152 -12.794 1.00 81.62 85 THR A N 1
ATOM 688 C CA . THR A 1 85 ? 8.852 -2.499 -13.092 1.00 81.62 85 THR A CA 1
ATOM 689 C C . THR A 1 85 ? 9.957 -3.484 -13.469 1.00 81.62 85 THR A C 1
ATOM 691 O O . THR A 1 85 ? 10.862 -3.109 -14.214 1.00 81.62 85 THR A O 1
ATOM 694 N N . GLU A 1 86 ? 9.904 -4.712 -12.949 1.00 81.69 86 GLU A N 1
ATOM 695 C CA . GLU A 1 86 ? 10.832 -5.790 -13.298 1.00 81.69 86 GLU A CA 1
ATOM 696 C C . GLU A 1 86 ? 10.570 -6.256 -14.732 1.00 81.69 86 GLU A C 1
ATOM 698 O O . GLU A 1 86 ? 11.491 -6.219 -15.547 1.00 81.69 86 GLU A O 1
ATOM 703 N N . ASP A 1 87 ? 9.307 -6.523 -15.078 1.00 79.81 87 ASP A N 1
ATOM 704 C CA . ASP A 1 87 ? 8.883 -6.857 -16.442 1.00 79.81 87 ASP A CA 1
ATOM 705 C C . ASP A 1 87 ? 9.282 -5.749 -17.444 1.00 79.81 87 ASP A C 1
ATOM 707 O O . ASP A 1 87 ? 9.875 -6.016 -18.492 1.00 79.81 87 ASP A O 1
ATOM 711 N N . GLU A 1 88 ? 9.030 -4.473 -17.108 1.00 81.06 88 GLU A N 1
ATOM 712 C CA . GLU A 1 88 ? 9.419 -3.320 -17.938 1.00 81.06 88 GLU A CA 1
ATOM 713 C C . GLU A 1 88 ? 10.952 -3.242 -18.151 1.00 81.06 88 GLU A C 1
ATOM 715 O O . GLU A 1 88 ? 11.414 -2.817 -19.220 1.00 81.06 88 GLU A O 1
ATOM 720 N N . TYR A 1 89 ? 11.754 -3.644 -17.156 1.00 75.94 89 TYR A N 1
ATOM 721 C CA . TYR A 1 89 ? 13.216 -3.688 -17.244 1.00 75.94 89 TYR A CA 1
ATOM 722 C C . TYR A 1 89 ? 13.705 -4.864 -18.094 1.00 75.94 89 TYR A C 1
ATOM 724 O O . TYR A 1 89 ? 14.567 -4.661 -18.952 1.00 75.94 89 TYR A O 1
ATOM 732 N N . GLU A 1 90 ? 13.147 -6.060 -17.904 1.00 81.81 90 GLU A N 1
ATOM 733 C CA . GLU A 1 90 ? 13.475 -7.248 -18.699 1.00 81.81 90 GLU A CA 1
ATOM 734 C C . GLU A 1 90 ? 13.181 -7.017 -20.185 1.00 81.81 90 GLU A C 1
ATOM 736 O O . GLU A 1 90 ? 14.066 -7.207 -21.023 1.00 81.81 90 GLU A O 1
ATOM 741 N N . GLU A 1 91 ? 12.003 -6.477 -20.515 1.00 83.00 91 GLU A N 1
ATOM 742 C CA . GLU A 1 91 ? 11.657 -6.116 -21.892 1.00 83.00 91 GLU A CA 1
ATOM 743 C C . GLU A 1 91 ? 12.620 -5.076 -22.491 1.00 83.00 91 GLU A C 1
ATOM 745 O O . GLU A 1 91 ? 12.946 -5.100 -23.682 1.00 83.00 91 GLU A O 1
ATOM 750 N N . MET A 1 92 ? 13.053 -4.099 -21.687 1.00 87.25 92 MET A N 1
ATOM 751 C CA . MET A 1 92 ? 14.036 -3.106 -22.119 1.00 87.25 92 MET A CA 1
ATOM 752 C C . MET A 1 92 ? 15.391 -3.751 -22.414 1.00 87.25 92 MET A C 1
ATOM 754 O O . MET A 1 92 ? 15.998 -3.424 -23.436 1.00 87.25 92 MET A O 1
ATOM 758 N N . VAL A 1 93 ? 15.860 -4.651 -21.547 1.00 76.19 93 VAL A N 1
ATOM 759 C CA . VAL A 1 93 ? 17.125 -5.377 -21.718 1.00 76.19 93 VAL A CA 1
ATOM 760 C C . VAL A 1 93 ? 17.078 -6.255 -22.964 1.00 76.19 93 VAL A C 1
ATOM 762 O O . VAL A 1 93 ? 17.992 -6.156 -23.780 1.00 76.19 93 VAL A O 1
ATOM 765 N N . GLU A 1 94 ? 16.004 -7.018 -23.172 1.00 83.50 94 GLU A N 1
ATOM 766 C CA . GLU A 1 94 ? 15.831 -7.872 -24.354 1.00 83.50 94 GLU A CA 1
ATOM 767 C C . GLU A 1 94 ? 15.929 -7.048 -25.648 1.00 83.50 94 GLU A C 1
ATOM 769 O O . GLU A 1 94 ? 16.740 -7.350 -26.527 1.00 83.50 94 GLU A O 1
ATOM 774 N N . ARG A 1 95 ? 15.219 -5.912 -25.722 1.00 84.19 95 ARG A N 1
ATOM 775 C CA . ARG A 1 95 ? 15.310 -4.987 -26.867 1.00 84.19 95 ARG A CA 1
ATOM 776 C C . ARG A 1 95 ? 16.728 -4.451 -27.092 1.00 84.19 95 ARG A C 1
ATOM 778 O O . ARG A 1 95 ? 17.148 -4.275 -28.240 1.00 84.19 95 ARG A O 1
ATOM 785 N N . TYR A 1 96 ? 17.473 -4.157 -26.025 1.00 77.94 96 TYR A N 1
ATOM 786 C CA . TYR A 1 96 ? 18.866 -3.713 -26.137 1.00 77.94 96 TYR A CA 1
ATOM 787 C C . TYR A 1 96 ? 19.794 -4.833 -26.611 1.00 77.94 96 TYR A C 1
ATOM 789 O O . TYR A 1 96 ? 20.653 -4.582 -27.457 1.00 77.94 96 TYR A O 1
ATOM 797 N N . GLU A 1 97 ? 19.635 -6.053 -26.103 1.00 76.25 97 GLU A N 1
ATOM 798 C CA . GLU A 1 97 ? 20.426 -7.212 -26.516 1.00 76.25 97 GLU A CA 1
ATOM 799 C C . GLU A 1 97 ? 20.179 -7.571 -27.982 1.00 76.25 97 GLU A C 1
ATOM 801 O O . GLU A 1 97 ? 21.138 -7.804 -28.720 1.00 76.25 97 GLU A O 1
ATOM 806 N N . GLU A 1 98 ? 18.929 -7.519 -28.443 1.00 81.75 98 GLU A N 1
ATOM 807 C CA . GLU A 1 98 ? 18.578 -7.676 -29.856 1.00 81.75 98 GLU A CA 1
ATOM 808 C C . GLU A 1 98 ? 19.243 -6.606 -30.733 1.00 81.75 98 GLU A C 1
ATOM 810 O O . GLU A 1 98 ? 19.827 -6.915 -31.778 1.00 81.75 98 GLU A O 1
ATOM 815 N N . ALA A 1 99 ? 19.216 -5.342 -30.297 1.00 81.19 99 ALA A N 1
ATOM 816 C CA . ALA A 1 99 ? 19.857 -4.244 -31.015 1.00 81.19 99 ALA A CA 1
ATOM 817 C C . ALA A 1 99 ? 21.392 -4.385 -31.057 1.00 81.19 99 ALA A C 1
ATOM 819 O O . ALA A 1 99 ? 22.015 -4.122 -32.091 1.00 81.19 99 ALA A O 1
ATOM 820 N N . LEU A 1 100 ? 22.010 -4.823 -29.953 1.00 75.50 100 LEU A N 1
ATOM 821 C CA . LEU A 1 100 ? 23.458 -5.032 -29.822 1.00 75.50 100 LEU A CA 1
ATOM 822 C C . LEU A 1 100 ? 23.950 -6.299 -30.522 1.00 75.50 100 LEU A C 1
ATOM 824 O O . LEU A 1 100 ? 25.092 -6.328 -30.987 1.00 75.50 100 LEU A O 1
ATOM 828 N N . ALA A 1 101 ? 23.109 -7.332 -30.640 1.00 77.12 101 ALA A N 1
ATOM 829 C CA . ALA A 1 101 ? 23.427 -8.543 -31.390 1.00 77.12 101 ALA A CA 1
ATOM 830 C C . ALA A 1 101 ? 23.829 -8.215 -32.835 1.00 77.12 101 ALA A C 1
ATOM 832 O O . ALA A 1 101 ? 24.640 -8.946 -33.414 1.00 77.12 101 ALA A O 1
ATOM 833 N N . GLY A 1 102 ? 23.333 -7.085 -33.355 1.00 65.19 102 GLY A N 1
ATOM 834 C CA . GLY A 1 102 ? 23.759 -6.459 -34.593 1.00 65.19 102 GLY A CA 1
ATOM 835 C C . GLY A 1 102 ? 23.461 -7.313 -35.831 1.00 65.19 102 GLY A C 1
ATOM 836 O O . GLY A 1 102 ? 23.222 -8.520 -35.755 1.00 65.19 102 GLY A O 1
ATOM 837 N N . PRO A 1 103 ? 23.489 -6.724 -37.034 1.00 71.75 103 PRO A N 1
ATOM 838 C CA . PRO A 1 103 ? 23.388 -7.510 -38.254 1.00 71.75 103 PRO A CA 1
ATOM 839 C C . PRO A 1 103 ? 24.513 -8.555 -38.336 1.00 71.75 103 PRO A C 1
ATOM 841 O O . PRO A 1 103 ? 25.663 -8.267 -37.999 1.00 71.75 103 PRO A O 1
ATOM 844 N N . CYS A 1 104 ? 24.217 -9.740 -38.879 1.00 64.50 104 CYS A N 1
ATOM 845 C CA . CYS A 1 104 ? 25.175 -10.847 -39.042 1.00 64.50 104 CYS A CA 1
ATOM 846 C C . CYS A 1 104 ? 26.520 -10.417 -39.678 1.00 64.50 104 CYS A C 1
ATOM 848 O O . CYS A 1 104 ? 27.573 -10.959 -39.339 1.00 64.50 104 CYS A O 1
ATOM 850 N N . TRP A 1 105 ? 26.513 -9.398 -40.549 1.00 66.12 105 TRP A N 1
ATOM 851 C CA . TRP A 1 105 ? 27.724 -8.878 -41.188 1.00 66.12 105 TRP A CA 1
ATOM 852 C C . TRP A 1 105 ? 28.695 -8.183 -40.217 1.00 66.12 105 TRP A C 1
ATOM 854 O O . TRP A 1 105 ? 29.898 -8.236 -40.459 1.00 66.12 105 TRP A O 1
ATOM 864 N N . VAL A 1 106 ? 28.221 -7.601 -39.107 1.00 71.44 106 VAL A N 1
ATOM 865 C CA . VAL A 1 106 ? 29.076 -6.954 -38.092 1.00 71.44 106 VAL A CA 1
ATOM 866 C C . VAL A 1 106 ? 29.873 -8.001 -37.314 1.00 71.44 106 VAL A C 1
ATOM 868 O O . VAL A 1 106 ? 31.088 -7.860 -37.172 1.00 71.44 106 VAL A O 1
ATOM 871 N N . LYS A 1 107 ? 29.226 -9.103 -36.901 1.00 70.25 107 LYS A N 1
ATOM 872 C CA . LYS A 1 107 ? 29.908 -10.256 -36.281 1.00 70.25 107 LYS A CA 1
ATOM 873 C C . LYS A 1 107 ? 30.959 -10.849 -37.225 1.00 70.25 107 LYS A C 1
ATOM 875 O O . LYS A 1 107 ? 32.108 -11.041 -36.837 1.00 70.25 107 LYS A O 1
ATOM 880 N N . LYS A 1 108 ? 30.592 -11.025 -38.498 1.00 72.56 108 LYS A N 1
ATOM 881 C CA . LYS A 1 108 ? 31.486 -11.544 -39.546 1.00 72.56 108 LYS A CA 1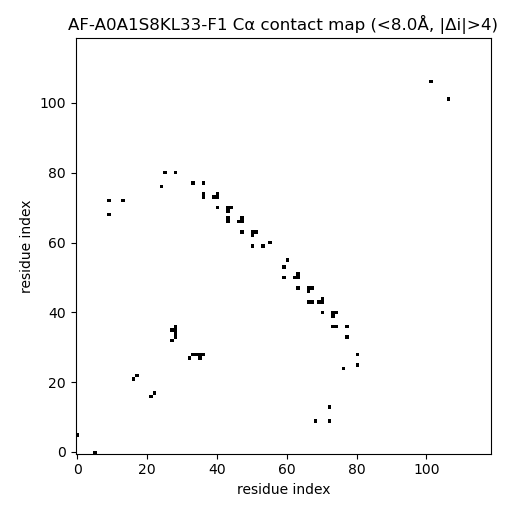
ATOM 882 C C . LYS A 1 108 ? 32.675 -10.615 -39.827 1.00 72.56 108 LYS A C 1
ATOM 884 O O . LYS A 1 108 ? 33.778 -11.078 -40.098 1.00 72.56 108 LYS A O 1
ATOM 889 N N . MET A 1 109 ? 32.475 -9.300 -39.733 1.00 74.44 109 MET A N 1
ATOM 890 C CA . MET A 1 109 ? 33.539 -8.305 -39.884 1.00 74.44 109 MET A CA 1
ATOM 891 C C . MET A 1 109 ? 34.540 -8.356 -38.722 1.00 74.44 109 MET A C 1
ATOM 893 O O . MET A 1 109 ? 35.744 -8.301 -38.961 1.00 74.44 109 MET A O 1
ATOM 897 N N . GLN A 1 110 ? 34.068 -8.508 -37.480 1.00 75.62 110 GLN A N 1
ATOM 898 C CA . GLN A 1 110 ? 34.941 -8.632 -36.307 1.00 75.62 110 GLN A CA 1
ATOM 899 C C . GLN A 1 110 ? 35.769 -9.926 -36.323 1.00 75.62 110 GLN A C 1
ATOM 901 O O . GLN A 1 110 ? 36.955 -9.884 -36.000 1.00 75.62 110 GLN A O 1
ATOM 906 N N . GLU A 1 111 ? 35.191 -11.052 -36.753 1.00 79.81 111 GLU A N 1
ATOM 907 C CA . GLU A 1 111 ? 35.939 -12.300 -36.974 1.00 79.81 111 GLU A CA 1
ATOM 908 C C . GLU A 1 111 ? 37.015 -12.142 -38.050 1.00 79.81 111 GLU A C 1
ATOM 910 O O . GLU A 1 111 ? 38.169 -12.496 -37.814 1.00 79.81 111 GLU A O 1
ATOM 915 N N . ASN A 1 112 ? 36.673 -11.536 -39.191 1.00 77.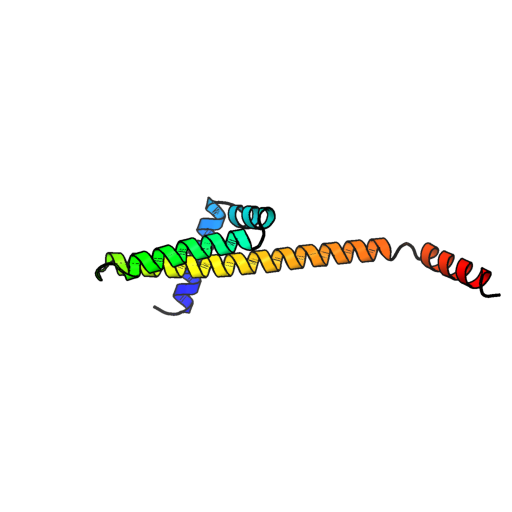50 112 ASN A N 1
ATOM 916 C CA . ASN A 1 112 ? 37.636 -11.290 -40.266 1.00 77.50 112 ASN A CA 1
ATOM 917 C C . ASN A 1 112 ? 38.801 -10.405 -39.801 1.00 77.50 112 ASN A C 1
ATOM 919 O O . ASN A 1 112 ? 39.955 -10.699 -40.101 1.00 77.50 112 ASN A O 1
ATOM 923 N N . ILE A 1 113 ? 38.519 -9.350 -39.030 1.00 75.69 113 ILE A N 1
ATOM 924 C CA . ILE A 1 113 ? 39.547 -8.496 -38.420 1.00 75.69 113 ILE A CA 1
ATOM 925 C C . ILE A 1 113 ? 40.421 -9.318 -37.466 1.00 75.69 113 ILE A C 1
ATOM 927 O O . ILE A 1 113 ? 41.643 -9.245 -37.537 1.00 75.69 113 ILE A O 1
ATOM 931 N N . ARG A 1 114 ? 39.827 -10.150 -36.607 1.00 78.06 114 ARG A N 1
ATOM 932 C CA . ARG A 1 114 ? 40.571 -10.982 -35.650 1.00 78.06 114 ARG A CA 1
ATOM 933 C C . ARG A 1 114 ? 41.513 -11.973 -36.341 1.00 78.06 114 ARG A C 1
ATOM 935 O O . ARG A 1 114 ? 42.645 -12.139 -35.889 1.00 78.06 114 ARG A O 1
ATOM 942 N N . CYS A 1 115 ? 41.079 -12.580 -37.445 1.00 73.12 115 CYS A N 1
ATOM 943 C CA . CYS A 1 115 ? 41.904 -13.475 -38.258 1.00 73.12 115 CYS A CA 1
ATOM 944 C C . CYS A 1 115 ? 43.079 -12.756 -38.942 1.00 73.12 115 CYS A C 1
ATOM 946 O O . CYS A 1 115 ? 44.122 -13.369 -39.137 1.00 73.12 115 CYS A O 1
ATOM 948 N N . LEU A 1 116 ? 42.953 -11.463 -39.266 1.00 73.06 116 LEU A N 1
ATOM 949 C CA . LEU A 1 116 ? 44.039 -10.676 -39.868 1.00 73.06 116 LEU A CA 1
ATOM 950 C C . LEU A 1 116 ? 45.169 -10.332 -38.883 1.00 73.06 116 LEU A C 1
ATOM 952 O O . LEU A 1 116 ? 46.289 -10.092 -39.318 1.00 73.06 116 LEU A O 1
ATOM 956 N N . TYR A 1 117 ? 44.890 -10.311 -37.575 1.00 61.59 117 TYR A N 1
ATOM 957 C CA . TYR A 1 117 ? 45.860 -9.954 -36.526 1.00 61.59 117 TYR A CA 1
ATOM 958 C C . TYR A 1 117 ? 46.378 -11.152 -35.714 1.00 61.59 117 TYR A C 1
ATOM 960 O O . TYR A 1 117 ? 47.104 -10.964 -34.740 1.00 61.59 117 TYR A O 1
ATOM 968 N N . THR A 1 118 ? 45.994 -12.378 -36.079 1.00 64.12 118 THR A N 1
ATOM 969 C CA . THR A 1 118 ? 46.456 -13.623 -35.431 1.00 64.12 118 THR A CA 1
ATOM 970 C C . THR A 1 118 ? 47.300 -14.511 -36.355 1.00 64.12 118 THR A C 1
ATOM 972 O O . THR A 1 118 ? 47.575 -15.657 -36.002 1.00 64.12 118 THR A O 1
ATOM 975 N N . GLY A 1 119 ? 47.723 -13.977 -37.507 1.00 54.44 119 GLY A N 1
ATOM 976 C CA . GLY A 1 119 ? 48.685 -14.589 -38.432 1.00 54.44 119 GLY A CA 1
ATOM 977 C C . GLY A 1 119 ? 50.095 -14.046 -38.259 1.00 54.44 119 GLY A C 1
ATOM 978 O O . GLY A 1 119 ? 50.223 -12.829 -38.002 1.00 54.44 119 GLY A O 1
#

Radius of gyration: 25.06 Å; Cα contacts (8 Å, |Δi|>4): 39; chains: 1; bounding box: 66×25×66 Å

Solvent-accessible surface area (backbone atoms only — not comparable to full-atom values): 6712 Å² total; per-residue (Å²): 138,52,73,66,59,52,52,52,53,48,50,53,51,49,54,51,50,47,71,75,56,47,65,53,66,56,52,44,28,75,73,56,38,69,57,46,48,52,53,56,49,47,56,42,51,54,48,48,54,59,56,68,74,46,80,93,48,75,70,53,49,53,55,46,52,53,42,52,53,51,44,54,48,52,54,49,53,44,50,52,48,50,54,53,53,48,53,57,48,52,56,50,50,52,57,49,50,60,61,68,66,47,60,72,65,58,60,52,48,52,51,55,54,52,59,68,75,74,111

Secondary structure (DSSP, 8-state):
--HHHHHHHHHHHHHHHHHHHTTHHHHHHHHHTTHHHHHHHHHHHHHHHHHHTSPP-HHHHHHHHHHHHHHHHHHHHHHHHHHHHHHHHHHHHHHHHHHHH--HHHHHHHHHHHHHT--

pLDDT: mean 83.28, std 9.47, range [52.34, 96.06]

Organism: NCBI:txid29394